Protein AF-A0A2S0KRM5-F1 (afdb_monomer_lite)

Secondary structure (DSSP, 8-state):
-EE--HHHHHHHHHHHHHH-HHHHHHHHT--HHHHHHHHTTS--EE-HHHHHHHHHHHGGGSTT------------S--GGG-GGGTTS-HHHHHHHHHHHHS-HHHHHHHHHHHHHT-S-------TTS-HHHHHHHHHHHHS-HHHHHHHHHHHHHHHHHHHHHHHHTT-

Foldseek 3Di:
DDFQDPLLLQLLVVLCVVQNLVSLCVQLVNDSVVSVCSNVVVDGDDDPSSCVSNCVSSLVSRPPPPPPPVPPPPPLDDQLVPDPLNVVDDPLLSLLRSLLSLDDPVVLVVVLVVLVVVDPDFDFADRPPDDRSSSRVSSSLVPDDPVRNVVSSVVSNVNSVVSVVVVVVVVD

Structure (mmCIF, N/CA/C/O backbone):
data_AF-A0A2S0KRM5-F1
#
_entry.id   AF-A0A2S0KRM5-F1
#
loop_
_atom_site.group_PDB
_atom_site.id
_atom_site.type_symbol
_atom_site.label_atom_id
_atom_site.label_alt_id
_atom_site.label_comp_id
_atom_site.label_asym_id
_atom_site.label_entity_id
_atom_site.label_seq_id
_atom_site.pdbx_PDB_ins_code
_atom_site.Cartn_x
_atom_site.Cartn_y
_atom_site.Cartn_z
_atom_site.occupancy
_atom_site.B_iso_or_equiv
_atom_site.auth_seq_id
_atom_site.auth_comp_id
_atom_site.auth_asym_id
_atom_site.auth_atom_id
_atom_site.pdbx_PDB_model_num
ATOM 1 N N . MET A 1 1 ? -22.015 7.127 41.554 1.00 60.16 1 MET A N 1
ATOM 2 C CA . MET A 1 1 ? -22.161 5.649 41.620 1.00 60.16 1 MET A CA 1
ATOM 3 C C . MET A 1 1 ? -23.002 5.212 40.435 1.00 60.16 1 MET A C 1
ATOM 5 O O . MET A 1 1 ? -23.946 5.923 40.116 1.00 60.16 1 MET A O 1
ATOM 9 N N . LYS A 1 2 ? -22.664 4.107 39.764 1.00 72.69 2 LYS A N 1
ATOM 10 C CA . LYS A 1 2 ? -23.366 3.653 38.552 1.00 72.69 2 LYS A CA 1
ATOM 11 C C . LYS A 1 2 ? -24.116 2.350 38.827 1.00 72.69 2 LYS A C 1
ATOM 13 O O . LYS A 1 2 ? -23.569 1.454 39.469 1.00 72.69 2 LYS A O 1
ATOM 18 N N . LYS A 1 3 ? -25.376 2.267 38.395 1.00 80.75 3 LYS A N 1
ATOM 19 C CA . LYS A 1 3 ? -26.198 1.055 38.518 1.00 80.75 3 LYS A CA 1
ATOM 20 C C . LYS A 1 3 ? -25.768 0.052 37.449 1.00 80.75 3 LYS A C 1
ATOM 22 O O . LYS A 1 3 ? -25.582 0.436 36.298 1.00 80.75 3 LYS A O 1
ATOM 27 N N . ILE A 1 4 ? -25.616 -1.209 37.834 1.00 79.12 4 ILE A N 1
ATOM 28 C CA . ILE A 1 4 ? -25.378 -2.301 36.887 1.00 79.12 4 ILE A CA 1
ATOM 29 C C . ILE A 1 4 ? -26.724 -2.647 36.257 1.00 79.12 4 ILE A C 1
ATOM 31 O O . ILE A 1 4 ? -27.604 -3.168 36.943 1.00 79.12 4 ILE A O 1
ATOM 35 N N . SER A 1 5 ? -26.903 -2.278 34.989 1.00 79.19 5 SER A N 1
ATOM 36 C CA . SER A 1 5 ? -28.016 -2.746 34.161 1.00 79.19 5 SER A CA 1
ATOM 37 C C . SER A 1 5 ? -27.735 -4.156 33.641 1.00 79.19 5 SER A C 1
ATOM 39 O O . SER A 1 5 ? -26.597 -4.631 33.692 1.00 79.19 5 SER A O 1
ATOM 41 N N . ASP A 1 6 ? -28.766 -4.819 33.122 1.00 78.38 6 ASP A N 1
ATOM 42 C CA . ASP A 1 6 ? -28.628 -6.160 32.550 1.00 78.38 6 ASP A CA 1
ATOM 43 C C . ASP A 1 6 ? -27.638 -6.181 31.374 1.00 78.38 6 ASP A C 1
ATOM 45 O O . ASP A 1 6 ? -26.834 -7.106 31.279 1.00 78.38 6 ASP A O 1
ATOM 49 N N . ASP A 1 7 ? -27.580 -5.107 30.580 1.00 78.94 7 ASP A N 1
ATOM 50 C CA . ASP A 1 7 ? -26.604 -4.950 29.491 1.00 78.94 7 ASP A CA 1
ATOM 51 C C . ASP A 1 7 ? -25.157 -4.912 29.994 1.00 78.94 7 ASP A C 1
ATOM 53 O O . ASP A 1 7 ? -24.260 -5.475 29.372 1.00 78.94 7 ASP A O 1
ATOM 57 N N . ILE A 1 8 ? -24.917 -4.265 31.139 1.00 83.56 8 ILE A N 1
ATOM 58 C CA . ILE A 1 8 ? -23.585 -4.168 31.751 1.00 83.56 8 ILE A CA 1
ATOM 59 C C . ILE A 1 8 ? -23.161 -5.528 32.308 1.00 83.56 8 ILE A C 1
ATOM 61 O O . ILE A 1 8 ? -22.007 -5.921 32.145 1.00 83.56 8 ILE A O 1
ATOM 65 N N . ALA A 1 9 ? -24.079 -6.244 32.963 1.00 84.62 9 ALA A N 1
ATOM 66 C CA . ALA A 1 9 ? -23.802 -7.582 33.479 1.00 84.62 9 ALA A CA 1
ATOM 67 C C . ALA A 1 9 ? -23.514 -8.568 32.336 1.00 84.62 9 ALA A C 1
ATOM 69 O O . ALA A 1 9 ? -22.554 -9.328 32.420 1.00 84.62 9 ALA A O 1
ATOM 70 N N . HIS A 1 10 ? -24.292 -8.500 31.254 1.00 85.75 10 HIS A N 1
ATOM 71 C CA . HIS A 1 10 ? -24.101 -9.319 30.056 1.00 85.75 10 HIS A CA 1
ATOM 72 C C . HIS A 1 10 ? -22.786 -9.011 29.336 1.00 85.75 10 HIS A C 1
ATOM 74 O O . HIS A 1 10 ? -22.051 -9.916 28.951 1.00 85.75 10 HIS A O 1
ATOM 80 N N . ALA A 1 11 ? -22.444 -7.729 29.198 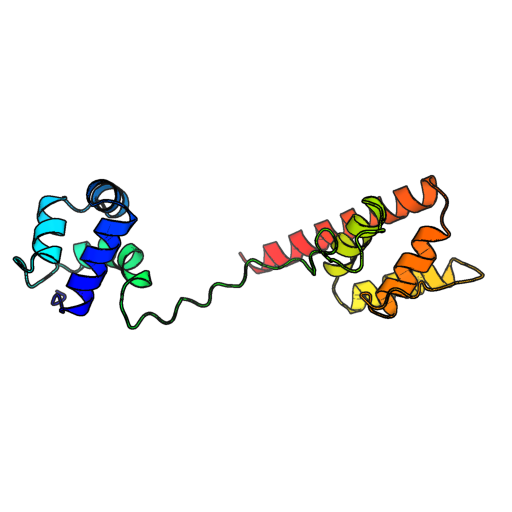1.00 86.75 11 ALA A N 1
ATOM 81 C CA . ALA A 1 11 ? -21.168 -7.314 28.627 1.00 86.75 11 ALA A CA 1
ATOM 82 C C . ALA A 1 11 ? -19.982 -7.814 29.471 1.00 86.75 11 ALA A C 1
ATOM 84 O O . ALA A 1 11 ? -18.973 -8.240 28.917 1.00 86.75 11 ALA A O 1
ATOM 85 N N . LEU A 1 12 ? -20.109 -7.802 30.804 1.00 87.19 12 LEU A N 1
ATOM 86 C CA . LEU A 1 12 ? -19.066 -8.281 31.716 1.00 87.19 12 LEU A CA 1
ATOM 87 C C . LEU A 1 12 ? -18.866 -9.791 31.608 1.00 87.19 12 LEU A C 1
ATOM 89 O O . LEU A 1 12 ? -17.731 -10.256 31.691 1.00 87.19 12 LEU A O 1
ATOM 93 N N . ASP A 1 13 ? -19.956 -10.531 31.420 1.00 87.50 13 ASP A N 1
ATOM 94 C CA . ASP A 1 13 ? -19.929 -11.975 31.207 1.00 87.50 13 ASP A CA 1
ATOM 95 C C . ASP A 1 13 ? -19.199 -12.310 29.899 1.00 87.50 13 ASP A C 1
ATOM 97 O O . ASP A 1 13 ? -18.199 -13.025 29.909 1.00 87.50 13 ASP A O 1
ATOM 101 N N . LYS A 1 14 ? -19.565 -11.640 28.799 1.00 86.69 14 LYS A N 1
ATOM 102 C CA . LYS A 1 14 ? -18.873 -11.765 27.504 1.00 86.69 14 LYS A CA 1
ATOM 103 C C . LYS A 1 14 ? -17.394 -11.375 27.562 1.00 86.69 14 LYS A C 1
ATOM 105 O O . LYS A 1 14 ? -16.559 -12.045 26.960 1.00 86.69 14 LYS A O 1
ATOM 110 N N . CYS A 1 15 ? -17.040 -10.313 28.293 1.00 85.62 15 CYS A N 1
ATOM 111 C CA . CYS A 1 15 ? -15.635 -9.963 28.526 1.00 85.62 15 CYS A CA 1
ATOM 112 C C . CYS A 1 15 ? -14.882 -11.094 29.234 1.00 85.62 15 CYS A C 1
ATOM 114 O O . CYS A 1 15 ? -13.730 -11.373 28.900 1.00 85.62 15 CYS A O 1
ATOM 116 N N . ALA A 1 16 ? -15.509 -11.715 30.236 1.00 85.12 16 ALA A N 1
ATOM 117 C CA . ALA A 1 16 ? -14.907 -12.797 30.999 1.00 85.12 16 ALA A CA 1
ATOM 118 C C . ALA A 1 16 ? -14.792 -14.092 30.183 1.00 85.12 16 ALA A C 1
ATOM 120 O O . ALA A 1 16 ? -13.831 -14.828 30.392 1.00 85.12 16 ALA A O 1
ATOM 121 N N . GLU A 1 17 ? -15.699 -14.352 29.241 1.00 84.88 17 GLU A N 1
ATOM 122 C CA . GLU A 1 17 ? -15.567 -15.444 28.269 1.00 84.88 17 GLU A CA 1
ATOM 123 C C . GLU A 1 17 ? -14.410 -15.198 27.290 1.00 84.88 17 GLU A C 1
ATOM 125 O O . GLU A 1 17 ? -13.602 -16.094 27.059 1.00 84.88 17 GLU A O 1
ATOM 130 N N . ALA A 1 18 ? -14.286 -13.978 26.755 1.00 83.56 18 ALA A N 1
ATOM 131 C CA . ALA A 1 18 ? -13.288 -13.650 25.736 1.00 83.56 18 ALA A CA 1
ATOM 132 C C . ALA A 1 18 ? -11.851 -13.575 26.277 1.00 83.56 18 ALA A C 1
ATOM 134 O O . ALA A 1 18 ? -10.915 -14.032 25.624 1.00 83.56 18 ALA A O 1
ATOM 135 N N . LEU A 1 19 ? -11.658 -12.975 27.455 1.00 79.50 19 LEU A N 1
ATOM 136 C CA . LEU A 1 19 ? -10.327 -12.742 28.026 1.00 79.50 19 LEU A CA 1
ATOM 137 C C . LEU A 1 19 ? -9.989 -13.715 29.162 1.00 79.50 19 LEU A C 1
ATOM 139 O O . LEU A 1 19 ? -8.834 -13.802 29.550 1.00 79.50 19 LEU A O 1
ATOM 143 N N . SER A 1 20 ? -10.941 -14.497 29.679 1.00 86.81 20 SER A N 1
ATOM 144 C CA . SER A 1 20 ? -10.898 -15.106 31.020 1.00 86.81 20 SER A CA 1
ATOM 145 C C . SER A 1 20 ? -11.006 -14.066 32.142 1.00 86.81 20 SER A C 1
ATOM 147 O O . SER A 1 20 ? -10.492 -12.946 32.070 1.00 86.81 20 SER A O 1
ATOM 149 N N . ILE A 1 21 ? -11.634 -14.448 33.255 1.00 87.44 21 ILE A N 1
ATOM 150 C CA . ILE A 1 21 ? -11.804 -13.546 34.404 1.00 87.44 21 ILE A CA 1
ATOM 151 C C . ILE A 1 21 ? -10.476 -13.141 35.072 1.00 87.44 21 ILE A C 1
ATOM 153 O O . ILE A 1 21 ? -10.391 -12.083 35.697 1.00 87.44 21 ILE A O 1
ATOM 157 N N . ASN A 1 22 ? -9.434 -13.966 34.925 1.00 87.94 22 ASN A N 1
ATOM 158 C CA . ASN A 1 22 ? -8.106 -13.702 35.476 1.00 87.94 22 ASN A CA 1
ATOM 159 C C . ASN A 1 22 ? -7.393 -12.590 34.698 1.00 87.94 22 ASN A C 1
ATOM 161 O O . ASN A 1 22 ? -6.821 -11.687 35.308 1.00 87.94 22 ASN A O 1
ATOM 165 N N . GLU A 1 23 ? -7.460 -12.615 33.365 1.00 85.31 23 GLU A N 1
ATOM 166 C CA . GLU A 1 23 ? -6.950 -11.515 32.535 1.00 85.31 23 GLU A CA 1
ATOM 167 C C . GLU A 1 23 ? -7.759 -10.241 32.755 1.00 85.31 23 GLU A C 1
ATOM 169 O O . GLU A 1 23 ? -7.183 -9.169 32.921 1.00 85.31 23 GLU A O 1
ATOM 174 N N . LEU A 1 24 ? -9.090 -10.348 32.846 1.00 87.31 24 LEU A N 1
ATOM 175 C CA . LEU A 1 24 ? -9.947 -9.192 33.103 1.00 87.31 24 LEU A CA 1
ATOM 176 C C . LEU A 1 24 ? -9.566 -8.495 34.418 1.00 87.31 24 LEU A C 1
ATOM 178 O O . LEU A 1 24 ? -9.499 -7.266 34.478 1.00 87.31 24 LEU A O 1
ATOM 182 N N . SER A 1 25 ? -9.254 -9.270 35.460 1.00 89.69 25 SER A N 1
ATOM 183 C CA . SER A 1 25 ? -8.739 -8.745 36.726 1.00 89.69 25 SER A CA 1
ATOM 184 C C . SER A 1 25 ? -7.378 -8.062 36.577 1.00 89.69 25 SER A C 1
ATOM 186 O O . SER A 1 25 ? -7.180 -6.981 37.133 1.00 89.69 25 SER A O 1
ATOM 188 N N . ARG A 1 26 ? -6.463 -8.640 35.790 1.00 89.62 26 ARG A N 1
ATOM 189 C CA . ARG A 1 26 ? -5.129 -8.078 35.533 1.00 89.62 26 ARG A CA 1
ATOM 190 C C . ARG A 1 26 ? -5.190 -6.749 34.783 1.00 89.62 26 ARG A C 1
ATOM 192 O O . ARG A 1 26 ? -4.525 -5.803 35.184 1.00 89.62 26 ARG A O 1
ATOM 199 N N . VAL A 1 27 ? -6.000 -6.673 33.727 1.00 87.50 27 VAL A N 1
ATOM 200 C CA . VAL A 1 27 ? -6.114 -5.486 32.864 1.00 87.50 27 VAL A CA 1
ATOM 201 C C . VAL A 1 27 ? -6.830 -4.343 33.583 1.00 87.50 27 VAL A C 1
ATOM 203 O O . VAL A 1 27 ? -6.418 -3.192 33.481 1.00 87.50 27 VAL A O 1
ATOM 206 N N . THR A 1 28 ? -7.892 -4.642 34.335 1.00 88.00 28 THR A N 1
ATOM 207 C CA . THR A 1 28 ? -8.687 -3.608 35.025 1.00 88.00 28 THR A CA 1
ATOM 208 C C . THR A 1 28 ? -8.162 -3.269 36.424 1.00 88.00 28 THR A C 1
ATOM 210 O O . THR A 1 28 ? -8.564 -2.266 37.015 1.00 88.00 28 THR A O 1
ATOM 213 N N . GLY A 1 29 ? -7.299 -4.110 37.003 1.00 87.88 29 GLY A N 1
ATOM 214 C CA . GLY A 1 29 ? -6.855 -3.991 38.394 1.00 87.88 29 GLY A CA 1
ATOM 215 C C . GLY A 1 29 ? -7.985 -4.180 39.416 1.00 87.88 29 GLY A C 1
ATOM 216 O O . GLY A 1 29 ? -7.883 -3.705 40.550 1.00 87.88 29 GLY A O 1
ATOM 217 N N . VAL A 1 30 ? -9.092 -4.818 39.020 1.00 89.75 30 VAL A N 1
ATOM 218 C CA . VAL A 1 30 ? -10.250 -5.094 39.881 1.00 89.75 30 VAL A CA 1
ATOM 219 C C . VAL A 1 30 ? -10.200 -6.539 40.354 1.00 89.75 30 VAL A C 1
ATOM 221 O O . VAL A 1 30 ? -9.942 -7.449 39.572 1.00 89.75 30 VAL A O 1
ATOM 224 N N . ARG A 1 31 ? -10.469 -6.766 41.644 1.00 90.81 31 ARG A N 1
ATOM 225 C CA . ARG A 1 31 ? -10.459 -8.108 42.246 1.00 90.81 31 ARG A CA 1
ATOM 226 C C . ARG A 1 31 ? -11.449 -9.046 41.554 1.00 90.81 31 ARG A C 1
ATOM 228 O O . ARG A 1 31 ? -12.597 -8.665 41.308 1.00 90.81 31 ARG A O 1
ATOM 235 N N . ILE A 1 32 ? -11.024 -10.287 41.324 1.00 90.44 32 ILE A N 1
ATOM 236 C CA . ILE A 1 32 ? -11.824 -11.334 40.671 1.00 90.44 32 ILE A CA 1
ATOM 237 C C . ILE A 1 32 ? -13.164 -11.525 41.386 1.00 90.44 32 ILE A C 1
ATOM 239 O O . ILE A 1 32 ? -14.198 -11.620 40.730 1.00 90.44 32 ILE A O 1
ATOM 243 N N . GLU A 1 33 ? -13.188 -11.528 42.722 1.00 90.62 33 GLU A N 1
ATOM 244 C CA . GLU A 1 33 ? -14.426 -11.704 43.486 1.00 90.62 33 GLU A CA 1
ATOM 245 C C . GLU A 1 33 ? -15.434 -10.592 43.197 1.00 90.62 33 GLU A C 1
ATOM 247 O O . GLU A 1 33 ? -16.639 -10.841 43.143 1.00 90.62 33 GLU A O 1
ATOM 252 N N . LEU A 1 34 ? -14.949 -9.364 43.006 1.00 89.44 34 LEU A N 1
ATOM 253 C CA . LEU A 1 34 ? -15.795 -8.214 42.723 1.00 89.44 34 LEU A CA 1
ATOM 254 C C . LEU A 1 34 ? -16.343 -8.279 41.291 1.00 89.44 34 LEU A C 1
ATOM 256 O O . LEU A 1 34 ? -17.543 -8.095 41.099 1.00 89.44 34 LEU A O 1
ATOM 260 N N . LEU A 1 35 ? -15.505 -8.649 40.317 1.00 88.88 35 LEU A N 1
ATOM 261 C CA . LEU A 1 35 ? -15.934 -8.908 38.937 1.00 88.88 35 LEU A CA 1
ATOM 262 C C . LEU A 1 35 ? -16.993 -10.022 38.877 1.00 88.88 35 LEU A C 1
ATOM 264 O O . LEU A 1 35 ? -18.052 -9.830 38.282 1.00 88.88 35 LEU A O 1
ATOM 268 N N . ARG A 1 36 ? -16.783 -11.141 39.589 1.00 89.88 36 ARG A N 1
ATOM 269 C CA . ARG A 1 36 ? -17.775 -12.228 39.703 1.00 89.88 36 ARG A CA 1
ATOM 270 C C . ARG A 1 36 ? -19.092 -11.741 40.291 1.00 89.88 36 ARG A C 1
ATOM 272 O O . ARG A 1 36 ? -20.150 -12.162 39.834 1.00 89.88 36 ARG A O 1
ATOM 279 N N . ARG A 1 37 ? -19.063 -10.869 41.304 1.00 89.44 37 ARG A N 1
ATOM 280 C CA . ARG A 1 37 ? -20.286 -10.303 41.903 1.00 89.44 37 ARG A CA 1
ATOM 281 C C . ARG A 1 37 ? -21.048 -9.398 40.940 1.00 89.44 37 ARG A C 1
ATOM 283 O O . ARG A 1 37 ? -22.273 -9.355 41.030 1.00 89.44 37 ARG A O 1
ATOM 290 N N . PHE A 1 38 ? -20.355 -8.699 40.046 1.00 88.06 38 PHE A N 1
ATOM 291 C CA . PHE A 1 38 ? -20.994 -7.897 39.005 1.00 88.06 38 PHE A CA 1
ATOM 292 C C . PHE A 1 38 ? -21.638 -8.780 37.929 1.00 88.06 38 PHE A C 1
ATOM 294 O O . PHE A 1 38 ? -22.814 -8.583 37.636 1.00 88.06 38 PHE A O 1
ATOM 301 N N . ILE A 1 39 ? -20.929 -9.806 37.444 1.00 86.50 39 ILE A N 1
ATOM 302 C CA . ILE A 1 39 ? -21.447 -10.789 36.470 1.00 86.50 39 ILE A CA 1
ATOM 303 C C . ILE A 1 39 ? -22.673 -11.522 37.036 1.00 86.50 39 ILE A C 1
ATOM 305 O O . ILE A 1 39 ? -23.747 -11.534 36.444 1.00 86.50 39 ILE A O 1
ATOM 309 N N . THR A 1 40 ? -22.554 -12.055 38.256 1.00 87.00 40 THR A N 1
ATOM 310 C CA . THR A 1 40 ? -23.633 -12.797 38.940 1.00 87.00 40 THR A CA 1
ATOM 311 C C . THR A 1 40 ? -24.719 -11.902 39.543 1.00 87.00 40 THR A C 1
ATOM 313 O O . TH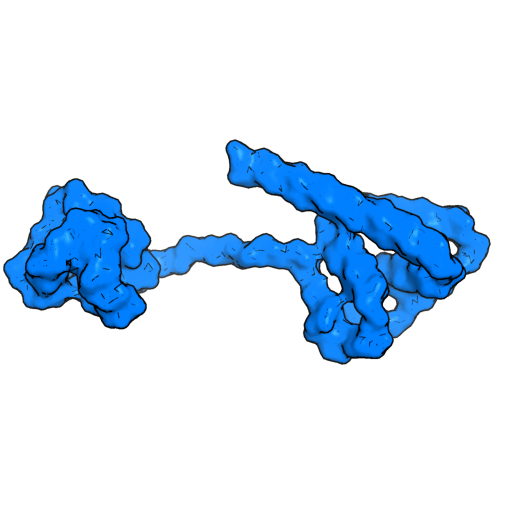R A 1 40 ? -25.586 -12.392 40.265 1.00 87.00 40 THR A O 1
ATOM 316 N N . ARG A 1 41 ? -24.674 -10.584 39.299 1.00 83.62 41 ARG A N 1
ATOM 317 C CA . ARG A 1 41 ? -25.660 -9.596 39.780 1.00 83.62 41 ARG A CA 1
ATOM 318 C C . ARG A 1 41 ? -25.810 -9.523 41.308 1.00 83.62 41 ARG A C 1
ATOM 320 O O . ARG A 1 41 ? -26.755 -8.920 41.817 1.00 83.62 41 ARG A O 1
ATOM 327 N N . LYS A 1 42 ? -24.854 -10.071 42.066 1.00 84.94 42 LYS A N 1
ATOM 328 C CA . LYS A 1 42 ? -24.802 -9.978 43.537 1.00 84.94 42 LYS A CA 1
ATOM 329 C C . LYS A 1 42 ? -24.554 -8.553 44.024 1.00 84.94 42 LYS A C 1
ATOM 331 O O . LYS A 1 42 ? -24.816 -8.239 45.181 1.00 84.94 42 LYS A O 1
ATOM 336 N N . THR A 1 43 ? -24.028 -7.675 43.175 1.00 82.56 43 THR A N 1
ATOM 337 C CA . THR A 1 43 ? -23.826 -6.261 43.496 1.00 82.56 43 THR A CA 1
ATOM 338 C C . THR A 1 43 ? -24.465 -5.399 42.419 1.00 82.56 43 THR A C 1
ATOM 340 O O . THR A 1 43 ? -24.099 -5.494 41.258 1.00 82.56 43 THR A O 1
ATOM 343 N N . ARG A 1 44 ? -25.426 -4.552 42.807 1.00 79.69 44 ARG A N 1
ATOM 344 C CA . ARG A 1 44 ? -26.213 -3.724 41.871 1.00 79.69 44 ARG A CA 1
ATOM 345 C C . ARG A 1 44 ? -25.590 -2.359 41.563 1.00 79.69 44 ARG A C 1
ATOM 347 O O . ARG A 1 44 ? -26.058 -1.668 40.663 1.00 79.69 44 ARG A O 1
ATOM 354 N N . HIS A 1 45 ? -24.559 -1.960 42.308 1.00 84.00 45 HIS A N 1
ATOM 355 C CA . HIS A 1 45 ? -23.940 -0.639 42.207 1.00 84.00 45 HIS A CA 1
ATOM 356 C C . HIS A 1 45 ? -22.418 -0.746 42.125 1.00 84.00 45 HIS A C 1
ATOM 358 O O . HIS A 1 45 ? -21.794 -1.415 42.947 1.00 84.00 45 HIS A O 1
ATOM 364 N N . VAL A 1 46 ? -21.825 -0.027 41.174 1.00 84.62 46 VAL A N 1
ATOM 365 C CA . VAL A 1 46 ? -20.373 0.115 41.015 1.00 84.62 46 VAL A CA 1
ATOM 366 C C . VAL A 1 46 ? -19.965 1.523 41.446 1.00 84.62 46 VAL A C 1
ATOM 368 O O . VAL A 1 46 ? -20.632 2.519 41.130 1.00 84.62 46 VAL A O 1
ATOM 371 N N . ARG A 1 47 ? -18.869 1.620 42.204 1.00 86.56 47 ARG A N 1
ATOM 372 C CA . ARG A 1 47 ? -18.245 2.909 42.541 1.00 86.56 47 ARG A CA 1
ATOM 373 C C . ARG A 1 47 ? -17.663 3.544 41.275 1.00 86.56 47 ARG A C 1
ATOM 375 O O . ARG A 1 47 ? -17.237 2.815 40.390 1.00 86.56 47 ARG A O 1
ATOM 382 N N . GLY A 1 48 ? -17.636 4.878 41.199 1.00 84.44 48 GLY A N 1
ATOM 383 C CA . GLY A 1 48 ? -17.144 5.602 40.012 1.00 84.44 48 GLY A CA 1
ATOM 384 C C . GLY A 1 48 ? -15.742 5.151 39.599 1.00 84.44 48 GLY A C 1
ATOM 385 O O . GLY A 1 48 ? -15.574 4.627 38.511 1.00 84.44 48 GLY A O 1
ATOM 386 N N . GLU A 1 49 ? -14.800 5.156 40.541 1.00 84.50 49 GLU A N 1
ATOM 387 C CA . GLU A 1 49 ? -13.417 4.711 40.310 1.00 84.50 49 GLU A CA 1
ATOM 388 C C . GLU A 1 49 ? -13.305 3.283 39.752 1.00 84.50 49 GLU A C 1
ATOM 390 O O . GLU A 1 49 ? -12.466 2.990 38.905 1.00 84.50 49 GLU A O 1
ATOM 395 N N . THR A 1 50 ? -14.144 2.360 40.233 1.00 86.50 50 THR A N 1
ATOM 396 C CA . THR A 1 50 ? -14.162 0.976 39.737 1.00 86.50 50 THR A CA 1
ATOM 397 C C . THR A 1 50 ? -14.797 0.902 38.351 1.00 86.50 50 THR A C 1
ATOM 399 O O . THR A 1 50 ? -14.350 0.126 37.511 1.00 86.50 50 THR A O 1
ATOM 402 N N . TRP A 1 51 ? -15.822 1.717 38.099 1.00 88.62 51 TRP A N 1
ATOM 403 C CA . TRP A 1 51 ? -16.452 1.829 36.791 1.00 88.62 51 TRP A CA 1
ATOM 404 C C . TRP A 1 51 ? -15.476 2.374 35.747 1.00 88.62 51 TRP A C 1
ATOM 406 O O . TRP A 1 51 ? -15.379 1.795 34.673 1.00 88.62 51 TRP A O 1
ATOM 416 N N . ASP A 1 52 ? -14.699 3.402 36.081 1.00 87.19 52 ASP A N 1
ATOM 417 C CA . ASP A 1 52 ? -13.743 4.032 35.162 1.00 87.19 52 ASP A CA 1
ATOM 418 C C . ASP A 1 52 ? -12.619 3.075 34.736 1.00 87.19 52 ASP A C 1
ATOM 420 O O . ASP A 1 52 ? -12.111 3.167 33.621 1.00 87.19 52 ASP A O 1
ATOM 424 N N . ARG A 1 53 ? -12.277 2.096 35.585 1.00 87.19 53 ARG A N 1
ATOM 425 C CA . ARG A 1 53 ? -11.317 1.026 35.258 1.00 87.19 53 ARG A CA 1
ATOM 426 C C . ARG A 1 53 ? -11.903 -0.072 34.374 1.00 87.19 53 ARG A C 1
ATOM 428 O O . ARG A 1 53 ? -11.209 -0.614 33.522 1.00 87.19 53 ARG A O 1
ATOM 435 N N . ILE A 1 54 ? -13.166 -0.433 34.597 1.00 88.31 54 ILE A N 1
ATOM 436 C CA . ILE A 1 54 ? -13.832 -1.537 33.888 1.00 88.31 54 ILE A CA 1
ATOM 437 C C . ILE A 1 54 ? -14.370 -1.075 32.530 1.00 88.31 54 ILE A C 1
ATOM 439 O O . ILE A 1 54 ? -14.300 -1.815 31.550 1.00 88.31 54 ILE A O 1
ATOM 443 N N . TYR A 1 55 ? -14.904 0.145 32.458 1.00 87.00 55 TYR A N 1
ATOM 444 C CA . TYR A 1 55 ? -15.617 0.660 31.294 1.00 87.00 55 TYR A CA 1
ATOM 445 C C . TYR A 1 55 ? -14.814 0.618 29.983 1.00 87.00 55 TYR A C 1
ATOM 447 O O . TYR A 1 55 ? -15.397 0.195 28.988 1.00 87.00 55 TYR A O 1
ATOM 455 N N . PRO A 1 56 ? -13.510 0.965 29.928 1.00 86.81 56 PRO A N 1
ATOM 456 C CA . PRO A 1 56 ? -12.736 0.894 28.687 1.00 86.81 56 PRO A CA 1
ATOM 457 C C . PRO A 1 56 ? -12.677 -0.516 28.087 1.00 86.81 56 PRO A C 1
ATOM 459 O O . PRO A 1 56 ? -12.775 -0.667 26.873 1.00 86.81 56 PRO A O 1
ATOM 462 N N . VAL A 1 57 ? -12.571 -1.540 28.940 1.00 86.31 57 VAL A N 1
ATOM 463 C CA . VAL A 1 57 ? -12.530 -2.955 28.531 1.00 86.31 57 VAL A CA 1
ATOM 464 C C . VAL A 1 57 ? -13.927 -3.473 28.194 1.00 86.31 57 VAL A C 1
ATOM 466 O O . VAL A 1 57 ? -14.089 -4.298 27.302 1.00 86.31 57 VAL A O 1
ATOM 469 N N . LEU A 1 58 ? -14.942 -2.958 28.889 1.00 85.88 58 LEU A N 1
ATOM 470 C CA . LEU A 1 58 ? -16.340 -3.337 28.715 1.00 85.88 58 LEU A CA 1
ATOM 471 C C . LEU A 1 58 ? -16.991 -2.698 27.482 1.00 85.88 58 LEU A C 1
ATOM 473 O O . LEU A 1 58 ? -17.920 -3.264 26.912 1.00 85.88 58 LEU A O 1
ATOM 477 N N . ARG A 1 59 ? -16.513 -1.517 27.068 1.00 83.62 59 ARG A N 1
ATOM 478 C CA . ARG A 1 59 ? -17.086 -0.695 25.994 1.00 83.62 59 ARG A CA 1
ATOM 479 C C . ARG A 1 59 ? -17.368 -1.473 24.700 1.00 83.62 59 ARG A C 1
ATOM 481 O O . ARG A 1 59 ? -18.474 -1.301 24.200 1.00 83.62 59 ARG A O 1
ATOM 488 N N . PRO A 1 60 ? -16.472 -2.337 24.179 1.00 80.94 60 PRO A N 1
ATOM 489 C CA . PRO A 1 60 ? -16.737 -3.112 22.961 1.00 80.94 60 PRO A CA 1
ATOM 490 C C . PRO A 1 60 ? -17.895 -4.114 23.089 1.00 80.94 60 PRO A C 1
ATOM 492 O O . PRO A 1 60 ? -18.435 -4.559 22.084 1.00 80.94 60 PRO A O 1
ATOM 495 N N . TYR A 1 61 ? -18.266 -4.484 24.315 1.00 82.00 61 TYR A N 1
ATOM 496 C CA . TYR A 1 61 ? -19.254 -5.524 24.603 1.00 82.00 61 TYR A CA 1
ATOM 497 C C . TYR A 1 61 ? -20.615 -4.960 25.033 1.00 82.00 61 TYR A C 1
ATOM 499 O O . TYR A 1 61 ? -21.573 -5.718 25.186 1.00 82.00 61 TYR A O 1
ATOM 507 N N . LEU A 1 62 ? -20.725 -3.640 25.225 1.00 83.06 62 LEU A N 1
ATOM 508 C CA . LEU A 1 62 ? -21.996 -2.974 25.499 1.00 83.06 62 LEU A CA 1
ATOM 509 C C . LEU A 1 62 ? -22.790 -2.848 24.196 1.00 83.06 62 LEU A C 1
ATOM 511 O O . LEU A 1 62 ? -22.307 -2.257 23.235 1.00 83.06 62 LEU A O 1
ATOM 515 N N . ALA A 1 63 ? -24.033 -3.340 24.193 1.00 62.94 63 ALA A N 1
ATOM 516 C CA . ALA A 1 63 ? -24.933 -3.434 23.032 1.00 62.94 63 ALA A CA 1
ATOM 517 C C . ALA A 1 63 ? -25.302 -2.094 22.348 1.00 62.94 63 ALA A C 1
ATOM 519 O O . ALA A 1 63 ? -26.106 -2.077 21.424 1.00 62.94 63 ALA A O 1
ATOM 520 N N . SER A 1 64 ? -24.719 -0.976 22.787 1.00 53.84 64 SER A N 1
ATOM 521 C CA . SER A 1 64 ? -24.948 0.371 22.257 1.00 53.84 64 SER A CA 1
ATOM 522 C C . SER A 1 64 ? -23.656 1.166 22.039 1.00 53.84 64 SER A C 1
ATOM 524 O O . SER A 1 64 ? -23.718 2.368 21.776 1.00 53.84 64 SER A O 1
ATOM 526 N N . ALA A 1 65 ? -22.478 0.547 22.150 1.00 47.94 65 ALA A N 1
ATOM 527 C CA . ALA A 1 65 ? -21.306 1.152 21.547 1.00 47.94 65 ALA A CA 1
ATOM 528 C C . ALA A 1 65 ? -21.434 0.901 20.045 1.00 47.94 65 ALA A C 1
ATOM 530 O O . ALA A 1 65 ? -21.138 -0.199 19.580 1.00 47.94 65 ALA A O 1
ATOM 531 N N . GLU A 1 66 ? -21.870 1.917 19.289 1.00 45.12 66 GLU A N 1
ATOM 532 C CA . GLU A 1 66 ? -21.389 2.039 17.913 1.00 45.12 66 GLU A CA 1
ATOM 533 C C . GLU A 1 66 ? -19.909 1.664 17.964 1.00 45.12 66 GLU A C 1
ATOM 535 O O . GLU A 1 66 ? -19.196 2.218 18.824 1.00 45.12 66 GLU A O 1
ATOM 540 N N . PRO A 1 67 ? -19.460 0.670 17.172 1.00 51.22 67 PRO A N 1
ATOM 541 C CA . PRO A 1 67 ? -18.049 0.349 17.139 1.00 51.22 67 PRO A CA 1
ATOM 542 C C . PRO A 1 67 ? -17.352 1.697 16.965 1.00 51.22 67 PRO A C 1
ATOM 544 O O . PRO A 1 67 ? -17.743 2.431 16.049 1.00 51.22 67 PRO A O 1
ATOM 547 N N . PRO A 1 68 ? -16.435 2.110 17.876 1.00 51.66 68 PRO A N 1
ATOM 548 C CA . PRO A 1 68 ? -15.640 3.300 17.605 1.00 51.66 68 PRO A CA 1
ATOM 549 C C . PRO A 1 68 ? -15.144 3.059 16.194 1.00 51.66 68 PRO A C 1
ATOM 551 O O . PRO A 1 68 ? -14.620 1.955 16.014 1.00 51.66 68 PRO A O 1
ATOM 554 N N . PRO A 1 69 ? -15.446 3.942 15.215 1.00 45.91 69 PRO A N 1
ATOM 555 C CA . PRO A 1 69 ? -15.239 3.625 13.814 1.00 45.91 69 PRO A CA 1
ATOM 556 C C . PRO A 1 69 ? -13.845 3.054 13.777 1.00 45.91 69 PRO A C 1
ATOM 558 O O . PRO A 1 69 ? -12.915 3.757 14.193 1.00 45.91 69 PRO A O 1
ATOM 561 N N . GLU A 1 70 ? -13.728 1.746 13.497 1.00 47.62 70 GLU A N 1
ATOM 562 C CA . GLU A 1 70 ? -12.422 1.137 13.350 1.00 47.62 70 GLU A CA 1
ATOM 563 C C . GLU A 1 70 ? -11.845 2.037 12.290 1.00 47.62 70 GLU A C 1
ATOM 565 O O . GLU A 1 70 ? -12.369 2.039 11.176 1.00 47.62 70 GLU A O 1
ATOM 570 N N . LYS A 1 71 ? -10.913 2.931 12.659 1.00 47.03 71 LYS A N 1
ATOM 571 C CA . LYS A 1 71 ? -10.206 3.713 11.662 1.00 47.03 71 LYS A CA 1
ATOM 572 C C . LYS A 1 71 ? -9.655 2.591 10.813 1.00 47.03 71 LYS A C 1
ATOM 574 O O . LYS A 1 71 ? -8.841 1.835 11.363 1.00 47.03 71 LYS A O 1
ATOM 579 N N . PRO A 1 72 ? -10.195 2.378 9.593 1.00 43.06 72 PRO A N 1
ATOM 580 C CA . PRO A 1 72 ? -9.831 1.209 8.826 1.00 43.06 72 PRO A CA 1
ATOM 581 C C . PRO A 1 72 ? -8.312 1.249 8.825 1.00 43.06 72 PRO A C 1
ATOM 583 O O . PRO A 1 72 ? -7.779 2.358 8.654 1.00 43.06 72 PRO A O 1
ATOM 586 N N . PRO A 1 73 ? -7.625 0.139 9.171 1.00 44.69 73 PRO A N 1
ATOM 587 C CA . PRO A 1 73 ? -6.171 0.147 9.281 1.00 44.69 73 PRO A CA 1
ATOM 588 C C . PRO A 1 73 ? -5.683 0.904 8.069 1.00 44.69 73 PRO A C 1
ATOM 590 O O . PRO A 1 73 ? -6.145 0.537 6.988 1.00 44.69 73 PRO A O 1
ATOM 593 N N . ILE A 1 74 ? -4.942 2.011 8.264 1.00 49.94 74 ILE A N 1
ATOM 594 C CA . ILE A 1 74 ? -4.636 2.965 7.189 1.00 49.94 74 ILE A CA 1
ATOM 595 C C . ILE A 1 74 ? -4.165 2.111 6.024 1.00 49.94 74 ILE A C 1
ATOM 597 O O . ILE A 1 74 ? -3.066 1.555 6.066 1.00 49.94 74 ILE A O 1
ATOM 601 N N . ARG A 1 75 ? -5.053 1.895 5.047 1.00 48.31 75 ARG A N 1
ATOM 602 C CA . ARG A 1 75 ? -4.740 1.061 3.903 1.00 48.31 75 ARG A CA 1
ATOM 603 C C . ARG A 1 75 ? -3.882 1.987 3.088 1.00 48.31 75 ARG A C 1
ATOM 605 O O . ARG A 1 75 ? -4.390 2.878 2.414 1.00 48.31 75 ARG A O 1
ATOM 612 N N . ILE A 1 76 ? -2.576 1.855 3.275 1.00 48.03 76 ILE A N 1
ATOM 613 C CA . ILE A 1 76 ? -1.595 2.475 2.408 1.00 48.03 76 ILE A CA 1
ATOM 614 C C . ILE A 1 76 ? -1.721 1.714 1.083 1.00 48.03 76 ILE A C 1
ATOM 616 O O . ILE A 1 76 ? -1.034 0.728 0.847 1.00 48.03 76 ILE A O 1
ATOM 620 N N . GLY A 1 77 ? -2.728 2.110 0.311 1.00 53.47 77 GLY A N 1
ATOM 621 C CA . GLY A 1 77 ? -3.038 1.627 -1.020 1.00 53.47 77 GLY A CA 1
ATOM 622 C C . GLY A 1 77 ? -3.788 0.298 -1.166 1.00 53.47 77 GLY A C 1
ATOM 623 O O . GLY A 1 77 ? -4.166 -0.376 -0.198 1.00 53.47 77 GLY A O 1
ATOM 624 N N . ARG A 1 78 ? -4.044 -0.065 -2.429 1.00 62.81 78 ARG A N 1
ATOM 625 C CA . ARG A 1 78 ? -4.500 -1.399 -2.850 1.00 62.81 78 ARG A CA 1
ATOM 626 C C . ARG A 1 78 ? -3.362 -2.405 -2.654 1.00 62.81 78 ARG A C 1
ATOM 628 O O . ARG A 1 78 ? -2.209 -2.118 -2.938 1.00 62.81 78 ARG A O 1
ATOM 635 N N . ALA A 1 79 ? -3.673 -3.619 -2.200 1.00 65.69 79 ALA A N 1
ATOM 636 C CA . ALA A 1 79 ? -2.666 -4.670 -2.055 1.00 65.69 79 ALA A CA 1
ATOM 637 C C . ALA A 1 79 ? -2.392 -5.345 -3.412 1.00 65.69 79 ALA A C 1
ATOM 639 O O . ALA A 1 79 ? -2.877 -6.453 -3.655 1.00 65.69 79 ALA A O 1
ATOM 640 N N . TYR A 1 80 ? -1.614 -4.700 -4.289 1.00 74.62 80 TYR A N 1
ATOM 641 C CA . TYR A 1 80 ? -1.297 -5.214 -5.634 1.00 74.62 80 TYR A CA 1
ATOM 642 C C . TYR A 1 80 ? -0.644 -6.604 -5.587 1.00 74.62 80 TYR A C 1
ATOM 644 O O . TYR A 1 80 ? -0.879 -7.441 -6.457 1.00 74.62 80 TYR A O 1
ATOM 652 N N . ARG A 1 81 ? 0.084 -6.921 -4.506 1.00 69.00 81 ARG A N 1
ATOM 653 C CA . ARG A 1 81 ? 0.649 -8.263 -4.256 1.00 69.00 81 ARG A CA 1
ATOM 654 C C . ARG A 1 81 ? -0.382 -9.386 -4.144 1.00 69.00 81 ARG A C 1
ATOM 656 O O . ARG A 1 81 ? -0.020 -10.540 -4.343 1.00 69.00 81 ARG A O 1
ATOM 663 N N . ARG A 1 82 ? -1.628 -9.073 -3.781 1.00 70.62 82 ARG A N 1
ATOM 664 C CA . ARG A 1 82 ? -2.716 -10.048 -3.589 1.00 70.62 82 ARG A CA 1
ATOM 665 C C . ARG A 1 82 ? -3.804 -9.933 -4.660 1.00 70.62 82 ARG A C 1
ATOM 667 O O . ARG A 1 82 ? -4.854 -10.548 -4.507 1.00 70.62 82 ARG A O 1
ATOM 674 N N . HIS A 1 83 ? -3.587 -9.134 -5.706 1.00 76.62 83 HIS A N 1
ATOM 675 C CA . HIS A 1 83 ? -4.596 -8.916 -6.736 1.00 76.62 83 HIS A CA 1
ATOM 676 C C . HIS A 1 83 ? -4.627 -10.100 -7.723 1.00 76.62 83 HIS A C 1
ATOM 678 O O . HIS A 1 83 ? -3.596 -10.382 -8.339 1.00 76.62 83 HIS A O 1
ATOM 684 N N . PRO A 1 84 ? -5.775 -10.784 -7.903 1.00 77.44 84 PRO A N 1
ATOM 685 C CA . PRO A 1 84 ? -5.872 -11.976 -8.752 1.00 77.44 84 PRO A CA 1
ATOM 686 C C . PRO A 1 84 ? -5.539 -11.682 -10.222 1.00 77.44 84 PRO A C 1
ATOM 688 O O . PRO A 1 84 ? -4.864 -12.475 -10.866 1.00 77.44 84 PRO A O 1
ATOM 691 N N . ASP A 1 85 ? -5.902 -10.501 -10.724 1.00 80.88 85 ASP A N 1
ATOM 692 C CA . ASP A 1 85 ? -5.624 -10.119 -12.120 1.00 80.88 85 ASP A CA 1
ATOM 693 C C . ASP A 1 85 ? -4.170 -9.674 -12.375 1.00 80.88 85 ASP A C 1
ATOM 695 O O . ASP A 1 85 ? -3.807 -9.363 -13.505 1.00 80.88 85 ASP A O 1
ATOM 699 N N . LEU A 1 86 ? -3.329 -9.613 -11.335 1.00 84.06 86 LEU A N 1
ATOM 700 C CA . LEU A 1 86 ? -1.923 -9.191 -11.428 1.00 84.06 86 LEU A CA 1
ATOM 701 C C . LEU A 1 86 ? -0.962 -10.302 -10.982 1.00 84.06 86 LEU A C 1
ATOM 703 O O . LEU A 1 86 ? 0.173 -10.032 -10.583 1.00 84.06 86 LEU A O 1
ATOM 707 N N . VAL A 1 87 ? -1.402 -11.563 -11.006 1.00 83.06 87 VAL A N 1
ATOM 708 C CA . VAL A 1 87 ? -0.578 -12.714 -10.596 1.00 83.06 87 VAL A CA 1
ATOM 709 C C . VAL A 1 87 ? 0.721 -12.780 -11.401 1.00 83.06 87 VAL A C 1
ATOM 711 O O . VAL A 1 87 ? 1.780 -12.907 -10.791 1.00 83.06 87 VAL A O 1
ATOM 714 N N . GLU A 1 88 ? 0.644 -12.545 -12.712 1.00 84.94 88 GLU A N 1
ATOM 715 C CA . GLU A 1 88 ? 1.771 -12.542 -13.661 1.00 84.94 88 GLU A CA 1
ATOM 716 C C . GLU A 1 88 ? 2.804 -11.425 -13.415 1.00 84.94 88 GLU A C 1
ATOM 718 O O . GLU A 1 88 ? 3.904 -11.463 -13.962 1.00 84.94 88 GLU A O 1
ATOM 723 N N . MET A 1 89 ? 2.485 -10.417 -12.593 1.00 89.62 89 MET A N 1
ATOM 724 C CA . MET A 1 89 ? 3.434 -9.344 -12.300 1.00 89.62 89 MET A CA 1
ATOM 725 C C . MET A 1 89 ? 4.554 -9.796 -11.365 1.00 89.62 89 MET A C 1
ATOM 727 O O . MET A 1 89 ? 4.312 -10.420 -10.322 1.00 89.62 89 MET A O 1
ATOM 731 N N . PHE A 1 90 ? 5.771 -9.365 -11.684 1.00 90.69 90 PHE A N 1
ATOM 732 C CA . PHE A 1 90 ? 6.944 -9.557 -10.842 1.00 90.69 90 PHE A CA 1
ATOM 733 C C . PHE A 1 90 ? 6.881 -8.708 -9.563 1.00 90.69 90 PHE A C 1
ATOM 735 O O . PHE A 1 90 ? 6.107 -7.755 -9.428 1.00 90.69 90 PHE A O 1
ATOM 742 N N . SER A 1 91 ? 7.702 -9.084 -8.581 1.00 88.44 91 SER A N 1
ATOM 743 C CA . SER A 1 91 ? 7.724 -8.436 -7.267 1.00 88.44 91 SER A CA 1
ATOM 744 C C . SER A 1 91 ? 8.086 -6.956 -7.344 1.00 88.44 91 SER A C 1
ATOM 746 O O . SER A 1 91 ? 7.487 -6.151 -6.643 1.00 88.44 91 SER A O 1
ATOM 748 N N . ASP A 1 92 ? 9.035 -6.589 -8.200 1.00 90.69 92 ASP A N 1
ATOM 749 C CA . ASP A 1 92 ? 9.471 -5.210 -8.419 1.00 90.69 92 ASP A CA 1
ATOM 750 C C . ASP A 1 92 ? 8.340 -4.331 -8.981 1.00 90.69 92 ASP A C 1
ATOM 752 O O . ASP A 1 92 ? 8.085 -3.247 -8.463 1.00 90.69 92 ASP A O 1
ATOM 756 N N . GLN A 1 93 ? 7.582 -4.844 -9.949 1.00 92.94 93 GLN A N 1
ATOM 757 C CA . GLN A 1 93 ? 6.393 -4.193 -10.506 1.00 92.94 93 GLN A CA 1
ATOM 758 C C . GLN A 1 93 ? 5.323 -3.958 -9.431 1.00 92.94 93 GLN A C 1
ATOM 760 O O . GLN A 1 93 ? 4.758 -2.870 -9.327 1.00 92.94 93 GLN A O 1
ATOM 765 N N . LYS A 1 94 ? 5.065 -4.963 -8.587 1.00 90.88 94 LYS A N 1
ATOM 766 C CA . LYS A 1 94 ? 4.104 -4.856 -7.477 1.00 90.88 94 LYS A CA 1
ATOM 767 C C . LYS A 1 94 ? 4.571 -3.869 -6.405 1.00 90.88 94 LYS A C 1
ATOM 769 O O . LYS A 1 94 ? 3.759 -3.106 -5.896 1.00 90.88 94 LYS A O 1
ATOM 774 N N . ILE A 1 95 ? 5.867 -3.851 -6.088 1.00 90.62 95 ILE A N 1
ATOM 775 C CA . ILE A 1 95 ? 6.461 -2.895 -5.140 1.00 90.62 95 ILE A CA 1
ATOM 776 C C . ILE A 1 95 ? 6.351 -1.464 -5.673 1.00 90.62 95 ILE A C 1
ATOM 778 O O . ILE A 1 95 ? 6.023 -0.563 -4.904 1.00 90.62 95 ILE A O 1
ATOM 782 N N . LEU A 1 96 ? 6.583 -1.254 -6.972 1.00 93.75 96 LEU A N 1
ATOM 783 C CA . LEU A 1 96 ? 6.408 0.050 -7.607 1.00 93.75 96 LEU A CA 1
ATOM 784 C C . LEU A 1 96 ? 4.976 0.560 -7.436 1.00 93.75 96 LEU A C 1
ATOM 786 O O . LEU A 1 96 ? 4.787 1.702 -7.032 1.00 93.75 96 LEU A O 1
ATOM 790 N N . LEU A 1 97 ? 3.981 -0.287 -7.717 1.00 92.81 97 LEU A N 1
ATOM 791 C CA . LEU A 1 97 ? 2.566 0.068 -7.581 1.00 92.81 97 LEU A CA 1
ATOM 792 C C . LEU A 1 97 ? 2.188 0.360 -6.126 1.00 92.81 97 LEU A C 1
ATOM 794 O O . LEU A 1 97 ? 1.549 1.376 -5.863 1.00 92.81 97 LEU A O 1
ATOM 798 N N . ASP A 1 98 ? 2.645 -0.470 -5.182 1.00 89.00 98 ASP A N 1
ATOM 799 C CA . ASP A 1 98 ? 2.437 -0.239 -3.748 1.00 89.00 98 ASP A CA 1
ATOM 800 C C . ASP A 1 98 ? 3.011 1.130 -3.321 1.00 89.00 98 ASP A C 1
ATOM 802 O O . ASP A 1 98 ? 2.343 1.891 -2.623 1.00 89.00 98 ASP A O 1
ATOM 806 N N . ALA A 1 99 ? 4.239 1.460 -3.746 1.00 90.31 99 ALA A N 1
ATOM 807 C CA . ALA A 1 99 ? 4.905 2.723 -3.415 1.00 90.31 99 ALA A CA 1
ATOM 808 C C . ALA A 1 99 ? 4.236 3.927 -4.094 1.00 90.31 99 ALA A C 1
ATOM 810 O O . ALA A 1 99 ? 4.063 4.981 -3.481 1.00 90.31 99 ALA A O 1
ATOM 811 N N . PHE A 1 100 ? 3.835 3.766 -5.353 1.00 92.38 100 PHE A N 1
ATOM 812 C CA . PHE A 1 100 ? 3.155 4.801 -6.112 1.00 92.38 100 PHE A CA 1
ATOM 813 C C . PHE A 1 100 ? 1.801 5.149 -5.499 1.00 92.38 100 PHE A C 1
ATOM 815 O O . PHE A 1 100 ? 1.474 6.330 -5.383 1.00 92.38 100 PHE A O 1
ATOM 822 N N . ASP A 1 101 ? 1.038 4.152 -5.044 1.00 89.56 101 ASP A N 1
ATOM 823 C CA . ASP A 1 101 ? -0.306 4.367 -4.508 1.00 89.56 101 ASP A CA 1
ATOM 824 C C . ASP A 1 101 ? -0.316 5.196 -3.211 1.00 89.56 101 ASP A C 1
ATOM 826 O O . ASP A 1 101 ? -1.299 5.873 -2.904 1.00 89.56 101 ASP A O 1
ATOM 830 N N . VAL A 1 102 ? 0.811 5.218 -2.490 1.00 88.56 102 VAL A N 1
ATOM 831 C CA . VAL A 1 102 ? 1.015 6.036 -1.286 1.00 88.56 102 VAL A CA 1
ATOM 832 C C . VAL A 1 102 ? 0.978 7.531 -1.590 1.00 88.56 102 VAL A C 1
ATOM 834 O O . VAL A 1 102 ? 0.503 8.307 -0.756 1.00 88.56 102 VAL A O 1
ATOM 837 N N . LEU A 1 103 ? 1.485 7.943 -2.754 1.00 88.50 103 LEU A N 1
ATOM 838 C CA . LEU A 1 103 ? 1.641 9.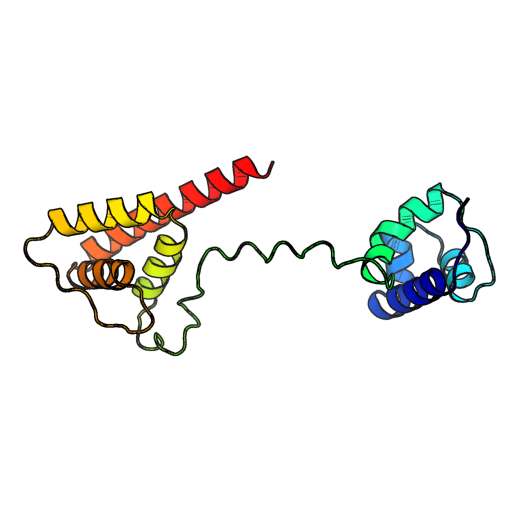352 -3.105 1.00 88.50 103 LEU A CA 1
ATOM 839 C C . LEU A 1 103 ? 0.287 10.082 -3.192 1.00 88.50 103 LEU A C 1
ATOM 841 O O . LEU A 1 103 ? -0.732 9.469 -3.508 1.00 88.50 103 LEU A O 1
ATOM 845 N N . PRO A 1 104 ? 0.242 11.404 -2.953 1.00 87.88 104 PRO A N 1
ATOM 846 C CA . PRO A 1 104 ? -0.949 12.196 -3.247 1.00 87.88 104 PRO A CA 1
ATOM 847 C C . PRO A 1 104 ? -1.190 12.268 -4.763 1.00 87.88 104 PRO A C 1
ATOM 849 O O . PRO A 1 104 ? -0.241 12.220 -5.545 1.00 87.88 104 PRO A O 1
ATOM 852 N N . ASP A 1 105 ? -2.438 12.465 -5.193 1.00 85.88 105 ASP A N 1
ATOM 853 C CA . ASP A 1 105 ? -2.806 12.472 -6.622 1.00 85.88 105 ASP A CA 1
ATOM 854 C C . ASP A 1 105 ? -2.009 13.486 -7.457 1.00 85.88 105 ASP A C 1
ATOM 856 O O . ASP A 1 105 ? -1.621 13.199 -8.590 1.00 85.88 105 ASP A O 1
ATOM 860 N N . ASN A 1 106 ? -1.703 14.653 -6.882 1.00 86.12 106 ASN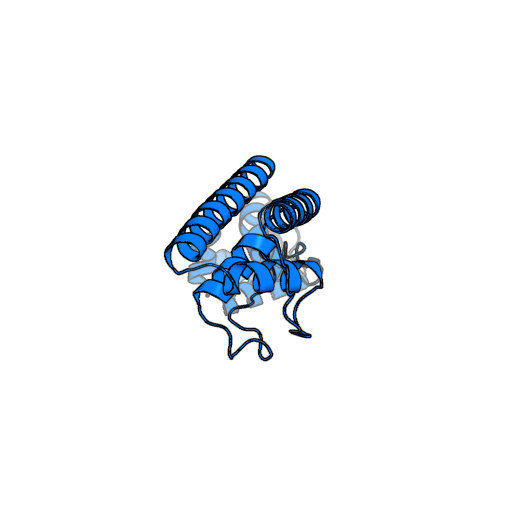 A N 1
ATOM 861 C CA . ASN A 1 106 ? -0.852 15.655 -7.529 1.00 86.12 106 ASN A CA 1
ATOM 862 C C . ASN A 1 106 ? 0.585 15.140 -7.711 1.00 86.12 106 ASN A C 1
ATOM 864 O O . ASN A 1 106 ? 1.189 15.351 -8.758 1.00 86.12 106 ASN A O 1
ATOM 868 N N . GLY A 1 107 ? 1.116 14.421 -6.718 1.00 85.44 107 GLY A N 1
ATOM 869 C CA . GLY A 1 107 ? 2.435 13.791 -6.793 1.00 85.44 107 GLY A CA 1
ATOM 870 C C . GLY A 1 107 ? 2.480 12.657 -7.818 1.00 85.44 107 GLY A C 1
ATOM 871 O O . GLY A 1 107 ? 3.435 12.573 -8.586 1.00 85.44 107 GLY A O 1
ATOM 872 N N . LYS A 1 108 ? 1.419 11.840 -7.888 1.00 89.69 108 LYS A N 1
ATOM 873 C CA . LYS A 1 108 ? 1.260 10.774 -8.889 1.00 89.69 108 LYS A CA 1
ATOM 874 C C . LYS A 1 108 ? 1.317 11.333 -10.313 1.00 89.69 108 LYS A C 1
ATOM 876 O O . LYS A 1 108 ? 2.097 10.848 -11.127 1.00 89.69 108 LYS A O 1
ATOM 881 N N . LYS A 1 109 ? 0.523 12.371 -10.602 1.00 89.06 109 LYS A N 1
ATOM 882 C CA . LYS A 1 109 ? 0.475 13.013 -11.928 1.00 89.06 109 LYS A CA 1
ATOM 883 C C . LYS A 1 109 ? 1.808 13.648 -12.313 1.00 89.06 109 LYS A C 1
ATOM 885 O O . LYS A 1 109 ? 2.321 13.346 -13.381 1.00 89.06 109 LYS A O 1
ATOM 890 N N . ASN A 1 110 ? 2.397 14.445 -11.419 1.00 90.06 110 ASN A N 1
ATOM 891 C CA . ASN A 1 110 ? 3.665 15.125 -11.692 1.00 90.06 110 ASN A CA 1
ATOM 892 C C . ASN A 1 110 ? 4.791 14.137 -12.021 1.00 90.06 110 ASN A C 1
ATOM 894 O O . ASN A 1 110 ? 5.553 14.372 -12.953 1.00 90.06 110 ASN A O 1
ATOM 898 N N . LEU A 1 111 ? 4.872 13.025 -11.282 1.00 90.31 111 LEU A N 1
ATOM 899 C CA . LEU A 1 111 ? 5.875 11.995 -11.532 1.00 90.31 111 LEU A CA 1
ATOM 900 C C . LEU A 1 111 ? 5.671 11.326 -12.895 1.00 90.31 111 LEU A C 1
ATOM 902 O O . LEU A 1 111 ? 6.631 11.141 -13.636 1.00 90.31 111 LEU A O 1
ATOM 906 N N . VAL A 1 112 ? 4.434 10.957 -13.239 1.00 90.69 112 VAL A N 1
ATOM 907 C CA . VAL A 1 112 ? 4.165 10.352 -14.548 1.00 90.69 112 VAL A CA 1
ATOM 908 C C . VAL A 1 112 ? 4.464 11.340 -15.672 1.00 90.69 112 VAL A C 1
ATOM 910 O O . VAL A 1 112 ? 5.117 10.952 -16.634 1.00 90.69 112 VAL A O 1
ATOM 913 N N . ASP A 1 113 ? 4.089 12.612 -15.542 1.00 89.94 113 ASP A N 1
ATOM 914 C CA . ASP A 1 113 ? 4.395 13.641 -16.542 1.00 89.94 113 ASP A CA 1
ATOM 915 C C . ASP A 1 113 ? 5.907 13.841 -16.734 1.00 89.94 113 ASP A C 1
ATOM 917 O O . ASP A 1 113 ? 6.375 13.979 -17.866 1.00 89.94 113 ASP A O 1
ATOM 921 N N . GLU A 1 114 ? 6.684 13.817 -15.650 1.00 89.56 114 GLU A N 1
ATOM 922 C CA . GLU A 1 114 ? 8.150 13.864 -15.687 1.00 89.56 114 GLU A CA 1
ATOM 923 C C . GLU A 1 114 ? 8.722 12.665 -16.459 1.00 89.56 114 GLU A C 1
ATOM 925 O O . GLU A 1 114 ? 9.424 12.845 -17.454 1.00 89.56 114 GLU A O 1
ATOM 930 N N . LEU A 1 115 ? 8.323 11.445 -16.087 1.00 87.56 115 LEU A N 1
ATOM 931 C CA . LEU A 1 115 ? 8.747 10.210 -16.758 1.00 87.56 115 LEU A CA 1
ATOM 932 C C . LEU A 1 115 ? 8.290 10.147 -18.222 1.00 87.56 115 LEU A C 1
ATOM 934 O O . LEU A 1 115 ? 8.914 9.498 -19.066 1.00 87.56 115 LEU A O 1
ATOM 938 N N . LEU A 1 116 ? 7.164 10.779 -18.552 1.00 85.19 116 LEU A N 1
ATOM 939 C CA . LEU A 1 116 ? 6.682 10.873 -19.923 1.00 85.19 116 LEU A CA 1
ATOM 940 C C . LEU A 1 116 ? 7.545 11.823 -20.756 1.00 85.19 116 LEU A C 1
ATOM 942 O O . LEU A 1 116 ? 7.824 11.479 -21.902 1.00 85.19 116 LEU A O 1
ATOM 946 N N . ARG A 1 117 ? 8.002 12.948 -20.194 1.00 85.56 117 ARG A N 1
ATOM 947 C CA . ARG A 1 117 ? 8.885 13.912 -20.878 1.00 85.56 117 ARG A CA 1
ATOM 948 C C . ARG A 1 117 ? 10.277 13.360 -21.149 1.00 85.56 117 ARG A C 1
ATOM 950 O O . ARG A 1 117 ? 10.851 13.664 -22.189 1.00 85.56 117 ARG A O 1
ATOM 957 N N . GLU A 1 118 ? 10.810 12.562 -20.232 1.00 80.06 118 GLU A N 1
ATOM 958 C CA . GLU A 1 118 ? 12.172 12.028 -20.337 1.00 80.06 118 GLU A CA 1
ATOM 959 C C . GLU A 1 118 ? 12.335 10.957 -21.419 1.00 80.06 118 GLU A C 1
ATOM 961 O O . GLU A 1 118 ? 13.462 10.621 -21.781 1.00 80.06 118 GLU A O 1
ATOM 966 N N . ALA A 1 119 ? 11.242 10.424 -21.968 1.00 74.19 119 ALA A N 1
ATOM 967 C CA . ALA A 1 119 ? 11.337 9.315 -22.902 1.00 74.19 119 ALA A CA 1
ATOM 968 C C . ALA A 1 119 ? 10.576 9.547 -24.212 1.00 74.19 119 ALA A C 1
ATOM 970 O O . ALA A 1 119 ? 9.391 9.876 -24.237 1.00 74.19 119 ALA A O 1
ATOM 971 N N . ALA A 1 120 ? 11.280 9.303 -25.319 1.00 64.94 120 ALA A N 1
ATOM 972 C CA . ALA A 1 120 ? 10.842 9.617 -26.678 1.00 64.94 120 ALA A CA 1
ATOM 973 C C . ALA A 1 120 ? 9.576 8.857 -27.127 1.00 64.94 120 ALA A C 1
ATOM 975 O O . ALA A 1 120 ? 8.780 9.399 -27.886 1.00 64.94 120 ALA A O 1
ATOM 976 N N . GLU A 1 121 ? 9.347 7.636 -26.627 1.00 67.31 121 GLU A N 1
ATOM 977 C CA . GLU A 1 121 ? 8.136 6.849 -26.907 1.00 67.31 121 GLU A CA 1
ATOM 978 C C . GLU A 1 121 ? 7.580 6.227 -25.624 1.00 67.31 121 GLU A C 1
ATOM 980 O O . GLU A 1 121 ? 8.211 5.344 -25.045 1.00 67.31 121 GLU A O 1
ATOM 985 N N . SER A 1 122 ? 6.400 6.654 -25.161 1.00 68.19 122 SER A N 1
ATOM 986 C CA . SER A 1 122 ? 5.680 5.978 -24.068 1.00 68.19 122 SER A CA 1
ATOM 987 C C . SER A 1 122 ? 4.683 4.982 -24.618 1.00 68.19 122 SER A C 1
ATOM 989 O O . SER A 1 122 ? 3.783 5.364 -25.365 1.00 68.19 122 SER A O 1
ATOM 991 N N . ARG A 1 123 ? 4.805 3.714 -24.222 1.00 84.12 123 ARG A N 1
ATOM 992 C CA . ARG A 1 123 ? 3.773 2.708 -24.481 1.00 84.12 123 ARG A CA 1
ATOM 993 C C . ARG A 1 123 ? 3.176 2.282 -23.145 1.00 84.12 123 ARG A C 1
ATOM 995 O O . ARG A 1 123 ? 3.836 1.538 -22.418 1.00 84.12 123 ARG A O 1
ATOM 1002 N N . PRO A 1 124 ? 1.979 2.777 -22.781 1.00 88.25 124 PRO A N 1
ATOM 1003 C CA . PRO A 1 124 ? 1.321 2.327 -21.568 1.00 88.25 124 PRO A CA 1
ATOM 1004 C C . PRO A 1 124 ? 1.014 0.832 -21.670 1.00 88.25 124 PRO A C 1
ATOM 1006 O O . PRO A 1 124 ? 0.786 0.293 -22.755 1.00 88.25 124 PRO A O 1
ATOM 1009 N N . THR A 1 125 ? 1.000 0.166 -20.523 1.00 90.50 125 THR A N 1
ATOM 1010 C CA . THR A 1 125 ? 0.467 -1.198 -20.428 1.00 90.50 125 THR A CA 1
ATOM 1011 C C . THR A 1 125 ? -1.063 -1.192 -20.534 1.00 90.50 125 THR A C 1
ATOM 1013 O O . THR A 1 125 ? -1.692 -0.134 -20.540 1.00 90.50 125 THR A O 1
ATOM 1016 N N 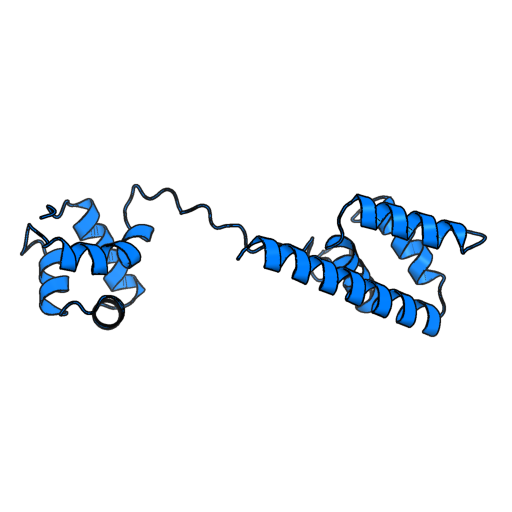. ALA A 1 126 ? -1.665 -2.373 -20.675 1.00 88.25 126 ALA A N 1
ATOM 1017 C CA . ALA A 1 126 ? -3.107 -2.534 -20.866 1.00 88.25 126 ALA A CA 1
ATOM 1018 C C . ALA A 1 126 ? -3.739 -3.420 -19.780 1.00 88.25 126 ALA A C 1
ATOM 1020 O O . ALA A 1 126 ? -4.698 -4.146 -20.040 1.00 88.25 126 ALA A O 1
ATOM 1021 N N . TYR A 1 127 ? -3.190 -3.394 -18.562 1.00 87.94 127 TYR A N 1
ATOM 1022 C CA . TYR A 1 127 ? -3.773 -4.135 -17.449 1.00 87.94 127 TYR A CA 1
ATOM 1023 C C . TYR A 1 127 ? -5.108 -3.498 -17.068 1.00 87.94 127 TYR A C 1
ATOM 1025 O O . TYR A 1 127 ? -5.162 -2.339 -16.657 1.00 87.94 127 TYR A O 1
ATOM 1033 N N . THR A 1 128 ? -6.187 -4.271 -17.167 1.00 87.69 128 THR A N 1
ATOM 1034 C CA . THR A 1 128 ? -7.550 -3.833 -16.823 1.00 87.69 128 THR A CA 1
ATOM 1035 C C . THR A 1 128 ? -7.703 -3.499 -15.340 1.00 87.69 128 THR A C 1
ATOM 1037 O O . THR A 1 128 ? -8.506 -2.645 -14.977 1.00 87.69 128 THR A O 1
ATOM 1040 N N . ALA A 1 129 ? -6.909 -4.147 -14.484 1.00 86.69 129 ALA A N 1
ATOM 1041 C CA . ALA A 1 129 ? -6.880 -3.909 -13.043 1.00 86.69 129 ALA A CA 1
ATOM 1042 C C . ALA A 1 129 ? -6.160 -2.609 -12.636 1.00 86.69 129 ALA A C 1
ATOM 1044 O O . ALA A 1 129 ? -6.265 -2.196 -11.478 1.00 86.69 129 ALA A O 1
ATOM 1045 N N . LEU A 1 130 ? -5.437 -1.970 -13.562 1.00 90.12 130 LEU A N 1
ATOM 1046 C CA . LEU A 1 130 ? -4.709 -0.726 -13.330 1.00 90.12 130 LEU A CA 1
ATOM 1047 C C . LEU A 1 130 ? -5.456 0.471 -13.926 1.00 90.12 130 LEU A C 1
ATOM 1049 O O . LEU A 1 130 ? -6.063 0.397 -14.993 1.00 90.12 130 LEU A O 1
ATOM 1053 N N . SER A 1 131 ? -5.366 1.613 -13.254 1.00 90.62 131 SER A N 1
ATOM 1054 C CA . SER A 1 131 ? -5.814 2.898 -13.787 1.00 90.62 131 SER A CA 1
ATOM 1055 C C . SER A 1 131 ? -4.953 3.348 -14.980 1.00 90.62 131 SER A C 1
ATOM 1057 O O . SER A 1 131 ? -3.846 2.840 -15.184 1.00 90.62 131 SER A O 1
ATOM 1059 N N . PRO A 1 132 ? -5.404 4.339 -15.775 1.00 90.94 132 PRO A N 1
ATOM 1060 C CA . PRO A 1 132 ? -4.614 4.859 -16.894 1.00 90.94 132 PRO A CA 1
ATOM 1061 C C . PRO A 1 132 ? -3.225 5.368 -16.482 1.00 90.94 132 PRO A C 1
ATOM 1063 O O . PRO A 1 132 ? -2.244 5.104 -17.172 1.00 90.94 132 PRO A O 1
ATOM 1066 N N . VAL A 1 133 ? -3.128 6.044 -15.334 1.00 90.94 133 VAL A N 1
ATOM 1067 C CA . VAL A 1 133 ? -1.866 6.601 -14.819 1.00 90.94 133 VAL A CA 1
ATOM 1068 C C . VAL A 1 133 ? -0.914 5.487 -14.372 1.00 90.94 133 VAL A C 1
ATOM 1070 O O . VAL A 1 133 ? 0.281 5.533 -14.653 1.00 90.94 133 VAL A O 1
ATOM 1073 N N . GLU A 1 134 ? -1.434 4.441 -13.732 1.00 92.62 134 GLU A N 1
ATOM 1074 C CA . GLU A 1 134 ? -0.634 3.272 -13.344 1.00 92.62 134 GLU A CA 1
ATOM 1075 C C . GLU A 1 134 ? -0.167 2.475 -14.562 1.00 92.62 134 GLU A C 1
ATOM 1077 O O . GLU A 1 134 ? 0.976 2.026 -14.603 1.00 92.62 134 GLU A O 1
ATOM 1082 N N . ASN A 1 135 ? -1.014 2.346 -15.585 1.00 93.06 135 ASN A N 1
ATOM 1083 C CA . ASN A 1 135 ? -0.639 1.713 -16.844 1.00 93.06 135 ASN A CA 1
ATOM 1084 C C . ASN A 1 135 ? 0.471 2.493 -17.574 1.00 93.06 135 ASN A C 1
ATOM 1086 O O . ASN A 1 135 ? 1.352 1.869 -18.173 1.00 93.06 135 ASN A O 1
ATOM 1090 N N . GLN A 1 136 ? 0.468 3.831 -17.497 1.00 93.06 136 GLN A N 1
ATOM 1091 C CA . GLN A 1 136 ? 1.546 4.691 -18.005 1.00 93.06 136 GLN A CA 1
ATOM 1092 C C . GLN A 1 136 ? 2.845 4.502 -17.216 1.00 93.06 136 GLN A C 1
ATOM 1094 O O . GLN A 1 136 ? 3.889 4.258 -17.822 1.00 93.06 136 GLN A O 1
ATOM 1099 N N . LEU A 1 137 ? 2.780 4.551 -15.880 1.00 94.19 137 LEU A N 1
ATOM 1100 C CA . LEU A 1 137 ? 3.931 4.310 -15.006 1.00 94.19 137 LEU A CA 1
ATOM 1101 C C . LEU A 1 137 ? 4.548 2.931 -15.266 1.00 94.19 137 LEU A C 1
ATOM 1103 O O . LEU A 1 137 ? 5.756 2.814 -15.454 1.00 94.19 137 LEU A O 1
ATOM 1107 N N . MET A 1 138 ? 3.714 1.892 -15.312 1.00 93.81 138 MET A N 1
ATOM 1108 C CA . MET A 1 138 ? 4.156 0.523 -15.552 1.00 93.81 138 MET A CA 1
ATOM 1109 C C . MET A 1 138 ? 4.760 0.375 -16.951 1.00 93.81 138 MET A C 1
ATOM 1111 O O . MET A 1 138 ? 5.812 -0.238 -17.106 1.00 93.81 138 MET A O 1
ATOM 1115 N N . GLY A 1 139 ? 4.151 0.998 -17.964 1.00 92.50 139 GLY A N 1
ATOM 1116 C CA . GLY A 1 139 ? 4.704 1.048 -19.318 1.00 92.50 139 GLY A CA 1
ATOM 1117 C C . GLY A 1 139 ? 6.116 1.627 -19.345 1.00 92.50 139 GLY A C 1
ATOM 1118 O O . GLY A 1 139 ? 7.023 1.019 -19.911 1.00 92.50 139 GLY A O 1
ATOM 1119 N N . ARG A 1 140 ? 6.332 2.750 -18.648 1.00 91.81 140 ARG A N 1
ATOM 1120 C CA . ARG A 1 140 ? 7.663 3.353 -18.494 1.00 91.81 140 ARG A CA 1
ATOM 1121 C C . ARG A 1 140 ? 8.635 2.447 -17.760 1.00 91.81 140 ARG A C 1
ATOM 1123 O O . ARG A 1 140 ? 9.736 2.220 -18.248 1.00 91.81 140 ARG A O 1
ATOM 1130 N N . PHE A 1 141 ? 8.223 1.889 -16.630 1.00 93.31 141 PHE A N 1
ATOM 1131 C CA . PHE A 1 141 ? 9.067 1.012 -15.828 1.00 93.31 141 PHE A CA 1
ATOM 1132 C C . PHE A 1 141 ? 9.591 -0.189 -16.630 1.00 93.31 141 PHE A C 1
ATOM 1134 O O . PHE A 1 141 ? 10.768 -0.532 -16.543 1.00 93.31 141 PHE A O 1
ATOM 1141 N N . LEU A 1 142 ? 8.747 -0.795 -17.469 1.00 91.88 142 LEU A N 1
ATOM 1142 C CA . LEU A 1 142 ? 9.140 -1.941 -18.292 1.00 91.88 142 LEU A CA 1
ATOM 1143 C C . LEU A 1 142 ? 10.093 -1.578 -19.437 1.00 91.88 142 LEU A C 1
ATOM 1145 O O . LEU A 1 142 ? 10.878 -2.431 -19.849 1.00 91.88 142 LEU A O 1
ATOM 1149 N N . GLN A 1 143 ? 10.059 -0.337 -19.925 1.00 91.31 143 GLN A N 1
ATOM 1150 C CA . GLN A 1 143 ? 10.982 0.153 -20.954 1.00 91.31 143 GLN A CA 1
ATOM 1151 C C . GLN A 1 143 ? 12.388 0.449 -20.412 1.00 91.31 143 GLN A C 1
ATOM 1153 O O . GLN A 1 143 ? 13.334 0.504 -21.194 1.00 91.31 143 GLN A O 1
ATOM 1158 N N . LEU A 1 144 ? 12.534 0.638 -19.098 1.00 90.94 144 LEU A N 1
ATOM 1159 C CA . LEU A 1 144 ? 13.832 0.860 -18.467 1.00 90.94 144 LEU A CA 1
ATOM 1160 C C . LEU A 1 144 ? 14.659 -0.430 -18.426 1.00 90.94 144 LEU A C 1
ATOM 1162 O O . LEU A 1 144 ? 14.123 -1.536 -18.284 1.00 90.94 144 LEU A O 1
ATOM 1166 N N . ASP A 1 145 ? 15.977 -0.263 -18.485 1.00 93.38 145 ASP A N 1
ATOM 1167 C CA . ASP A 1 145 ? 16.945 -1.311 -18.183 1.00 93.38 145 ASP A CA 1
ATOM 1168 C C . ASP A 1 145 ? 16.993 -1.612 -16.672 1.00 93.38 145 ASP A C 1
ATOM 1170 O O . ASP A 1 145 ? 16.325 -0.973 -15.856 1.00 93.38 145 ASP A O 1
ATOM 1174 N N . ALA A 1 146 ? 17.772 -2.619 -16.270 1.00 92.19 146 ALA A N 1
ATOM 1175 C CA . ALA A 1 146 ? 17.826 -3.050 -14.872 1.00 92.19 146 ALA A CA 1
ATOM 1176 C C . ALA A 1 146 ? 18.265 -1.922 -13.917 1.00 92.19 146 ALA A C 1
ATOM 1178 O O . ALA A 1 146 ? 17.718 -1.782 -12.821 1.00 92.19 146 ALA A O 1
ATOM 1179 N N . GLU A 1 147 ? 19.223 -1.094 -14.337 1.00 93.94 147 GLU A N 1
ATOM 1180 C CA . GLU A 1 147 ? 19.731 0.011 -13.526 1.00 93.94 147 GLU A CA 1
ATOM 1181 C C . GLU A 1 147 ? 18.735 1.176 -13.452 1.00 93.94 147 GLU A C 1
ATOM 1183 O O . GLU A 1 147 ? 18.542 1.765 -12.387 1.00 93.94 147 GLU A O 1
ATOM 1188 N N . GLY A 1 148 ? 18.051 1.496 -14.552 1.00 93.00 148 GLY A N 1
ATOM 1189 C CA . GLY A 1 148 ? 16.960 2.466 -14.585 1.00 93.00 148 GLY A CA 1
ATOM 1190 C C . GLY A 1 148 ? 15.784 2.038 -13.709 1.00 93.00 148 GLY A C 1
ATOM 1191 O O . GLY A 1 148 ? 15.292 2.836 -12.912 1.00 93.00 148 GLY A O 1
ATOM 1192 N N . ARG A 1 149 ? 15.380 0.762 -13.775 1.00 94.00 149 ARG A N 1
ATOM 1193 C CA . ARG A 1 149 ? 14.324 0.203 -12.912 1.00 94.00 149 ARG A CA 1
ATOM 1194 C C . ARG A 1 149 ? 14.681 0.317 -11.439 1.00 94.00 149 ARG A C 1
ATOM 1196 O O . ARG A 1 149 ? 13.856 0.767 -10.646 1.00 94.00 149 ARG A O 1
ATOM 1203 N N . LYS A 1 150 ? 15.913 -0.050 -11.075 1.00 94.81 150 LYS A N 1
ATOM 1204 C CA . LYS A 1 150 ? 16.402 0.060 -9.698 1.00 94.81 150 LYS A CA 1
ATOM 1205 C C . LYS A 1 150 ? 16.355 1.508 -9.203 1.00 94.81 150 LYS A C 1
ATOM 1207 O O . LYS A 1 150 ? 15.773 1.760 -8.153 1.00 94.81 150 LYS A O 1
ATOM 1212 N N . ARG A 1 151 ? 16.888 2.455 -9.983 1.00 95.06 151 ARG A N 1
ATOM 1213 C CA . ARG A 1 151 ? 16.884 3.887 -9.636 1.00 95.06 151 ARG A CA 1
ATOM 1214 C C . ARG A 1 151 ? 15.471 4.438 -9.457 1.00 95.06 151 ARG A C 1
ATOM 1216 O O . ARG A 1 151 ? 15.210 5.161 -8.498 1.00 95.06 151 ARG A O 1
ATOM 1223 N N . LEU A 1 152 ? 14.548 4.073 -10.348 1.00 93.88 152 LEU A N 1
ATOM 1224 C CA . LEU A 1 152 ? 13.157 4.508 -10.244 1.00 93.88 152 LEU A CA 1
ATOM 1225 C C . LEU A 1 152 ? 12.473 3.931 -8.996 1.00 93.88 152 LEU A C 1
ATOM 1227 O O . LEU A 1 152 ? 11.760 4.657 -8.308 1.00 93.88 152 LEU A O 1
ATOM 1231 N N . LEU A 1 153 ? 12.713 2.658 -8.670 1.00 94.56 153 LEU A N 1
ATOM 1232 C CA . LEU A 1 153 ? 12.189 2.035 -7.451 1.00 94.56 153 LEU A CA 1
ATOM 1233 C C . LEU A 1 153 ? 12.727 2.693 -6.183 1.00 94.56 153 LEU A C 1
ATOM 1235 O O . LEU A 1 153 ? 11.946 2.979 -5.281 1.00 94.56 153 LEU A O 1
ATOM 1239 N N . GLU A 1 154 ? 14.033 2.944 -6.111 1.00 95.06 154 GLU A N 1
ATOM 1240 C CA . GLU A 1 154 ? 14.659 3.607 -4.962 1.00 95.06 154 GLU A CA 1
ATOM 1241 C C . GLU A 1 154 ? 14.053 4.997 -4.748 1.00 95.06 154 GLU A C 1
ATOM 1243 O O . GLU A 1 154 ? 13.524 5.276 -3.669 1.00 95.06 154 GLU A O 1
ATOM 1248 N N . ARG A 1 155 ? 13.993 5.811 -5.810 1.00 94.50 155 ARG A N 1
ATOM 1249 C CA . ARG A 1 155 ? 13.333 7.124 -5.788 1.00 94.50 155 ARG A CA 1
ATOM 1250 C C . ARG A 1 155 ? 11.878 7.018 -5.325 1.00 94.50 155 ARG A C 1
ATOM 1252 O O . ARG A 1 155 ? 11.415 7.818 -4.514 1.00 94.50 155 ARG A O 1
ATOM 1259 N N . MET A 1 156 ? 11.148 6.022 -5.822 1.00 92.94 156 MET A N 1
ATOM 1260 C CA . MET A 1 156 ? 9.744 5.823 -5.473 1.00 92.94 156 MET A CA 1
ATOM 1261 C C . MET A 1 156 ? 9.542 5.455 -4.005 1.00 92.94 156 MET A C 1
ATOM 1263 O O . MET A 1 156 ? 8.659 6.003 -3.341 1.00 92.94 156 MET A O 1
ATOM 1267 N N . LEU A 1 157 ? 10.377 4.565 -3.478 1.00 92.25 157 LEU A N 1
ATOM 1268 C CA . LEU A 1 157 ? 10.339 4.166 -2.076 1.00 92.25 157 LEU A CA 1
ATOM 1269 C C . LEU A 1 157 ? 10.696 5.328 -1.146 1.00 92.25 157 LEU A C 1
ATOM 1271 O O . LEU A 1 157 ? 10.072 5.474 -0.093 1.00 92.25 157 LEU A O 1
ATOM 1275 N N . GLU A 1 158 ? 11.646 6.180 -1.532 1.00 93.25 158 GLU A N 1
ATOM 1276 C CA . GLU A 1 158 ? 11.990 7.391 -0.782 1.00 93.25 158 GLU A CA 1
ATOM 1277 C C . GLU A 1 158 ? 10.813 8.366 -0.708 1.00 93.25 158 GLU A C 1
ATOM 1279 O O . GLU A 1 158 ? 10.431 8.786 0.389 1.00 93.25 158 GLU A O 1
ATOM 1284 N N . MET A 1 159 ? 10.185 8.667 -1.850 1.00 91.62 159 MET A N 1
ATOM 1285 C CA . MET A 1 159 ? 9.013 9.546 -1.913 1.00 91.62 159 MET A CA 1
ATOM 1286 C C . MET A 1 159 ? 7.846 8.997 -1.081 1.00 91.62 159 MET A C 1
ATOM 1288 O O . MET A 1 159 ? 7.253 9.726 -0.285 1.00 91.62 159 MET A O 1
ATOM 1292 N N . ALA A 1 160 ? 7.547 7.701 -1.209 1.00 89.06 160 ALA A N 1
ATOM 1293 C CA . ALA A 1 160 ? 6.492 7.049 -0.437 1.00 89.06 160 ALA A CA 1
ATOM 1294 C C . ALA A 1 160 ? 6.787 7.076 1.072 1.00 89.06 160 ALA A C 1
ATOM 1296 O O . ALA A 1 160 ? 5.910 7.371 1.883 1.00 89.06 160 ALA A O 1
ATOM 1297 N N . THR A 1 161 ? 8.036 6.819 1.467 1.00 89.00 161 THR A N 1
ATOM 1298 C CA . THR A 1 161 ? 8.456 6.862 2.875 1.00 89.00 161 THR A CA 1
ATOM 1299 C C . THR A 1 161 ? 8.331 8.270 3.452 1.00 89.00 161 THR A C 1
ATOM 1301 O O . THR A 1 161 ? 7.873 8.426 4.587 1.00 89.00 161 THR A O 1
ATOM 1304 N N . ALA A 1 162 ? 8.720 9.296 2.691 1.00 89.38 162 ALA A N 1
ATOM 1305 C CA . ALA A 1 162 ? 8.571 10.691 3.090 1.00 89.38 162 ALA A CA 1
ATOM 1306 C C . ALA A 1 162 ? 7.093 11.054 3.299 1.00 89.38 162 ALA A C 1
ATOM 1308 O O . ALA A 1 162 ? 6.741 11.581 4.354 1.00 89.38 162 ALA A O 1
ATOM 1309 N N . GLU A 1 163 ? 6.220 10.670 2.368 1.00 87.94 163 GLU A N 1
ATOM 1310 C CA . GLU A 1 163 ? 4.776 10.907 2.466 1.00 87.94 163 GLU A CA 1
ATOM 1311 C C . GLU A 1 163 ? 4.163 10.230 3.704 1.00 87.94 163 GLU A C 1
ATOM 1313 O O . GLU A 1 163 ? 3.410 10.850 4.457 1.00 87.94 163 GLU A O 1
ATOM 1318 N N . VAL A 1 164 ? 4.525 8.972 3.985 1.00 85.56 164 VAL A N 1
ATOM 1319 C CA . VAL A 1 164 ? 4.060 8.270 5.196 1.00 85.56 164 VAL A CA 1
ATOM 1320 C C . VAL A 1 164 ? 4.531 8.979 6.465 1.00 85.56 164 VAL A C 1
ATOM 1322 O O . VAL A 1 164 ? 3.768 9.088 7.429 1.0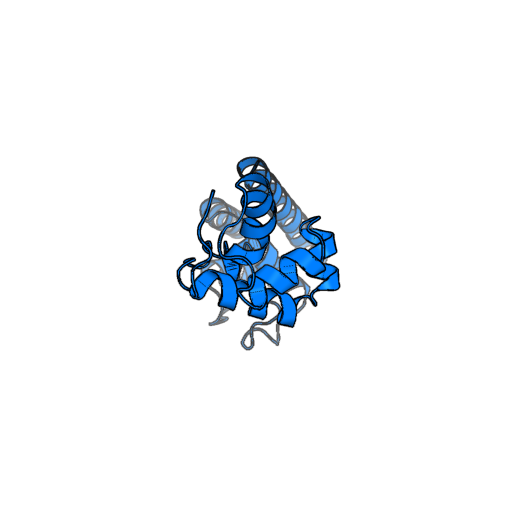0 85.56 164 VAL A O 1
ATOM 1325 N N . ARG A 1 165 ? 5.776 9.471 6.489 1.00 84.56 165 ARG A N 1
ATOM 1326 C CA . ARG A 1 165 ? 6.312 10.222 7.632 1.00 84.56 165 ARG A CA 1
ATOM 1327 C C . ARG A 1 165 ? 5.553 11.527 7.848 1.00 84.56 165 ARG A C 1
ATOM 1329 O O . ARG A 1 165 ? 5.195 11.805 8.989 1.00 84.56 165 ARG A O 1
ATOM 1336 N N . GLU A 1 166 ? 5.270 12.283 6.791 1.00 84.19 166 GLU A N 1
ATOM 1337 C CA . GLU A 1 166 ? 4.500 13.528 6.885 1.00 84.19 166 GLU A CA 1
ATOM 1338 C C . GLU A 1 166 ? 3.069 13.280 7.369 1.00 84.19 166 GLU A C 1
ATOM 1340 O O . GLU A 1 166 ? 2.630 13.903 8.336 1.00 84.19 166 GLU A O 1
ATOM 1345 N N . ARG A 1 167 ? 2.371 12.282 6.815 1.00 80.44 167 ARG A N 1
ATOM 1346 C CA . ARG A 1 167 ? 1.037 11.892 7.305 1.00 80.44 167 ARG A CA 1
ATOM 1347 C C . ARG A 1 167 ? 1.059 11.467 8.768 1.00 80.44 167 ARG A C 1
ATOM 1349 O O . ARG A 1 167 ? 0.143 11.786 9.517 1.00 80.44 167 ARG A O 1
ATOM 1356 N N . ARG A 1 168 ? 2.109 10.762 9.202 1.00 78.00 168 ARG A N 1
ATOM 1357 C CA . ARG A 1 168 ? 2.255 10.351 10.603 1.00 78.00 168 ARG A CA 1
ATOM 1358 C C . ARG A 1 168 ? 2.471 11.543 11.536 1.00 78.00 168 ARG A C 1
ATOM 1360 O O . ARG A 1 168 ? 1.935 11.514 12.637 1.00 78.00 168 ARG A O 1
ATOM 1367 N N . LYS A 1 169 ? 3.209 12.575 11.114 1.00 75.38 169 LYS A N 1
ATOM 1368 C CA . LYS A 1 169 ? 3.376 13.814 11.895 1.00 75.38 169 LYS A CA 1
ATOM 1369 C C . LYS A 1 169 ? 2.062 14.570 12.087 1.00 75.38 169 LYS A C 1
ATOM 1371 O O . LYS A 1 169 ? 1.915 15.241 13.087 1.00 75.38 169 LYS A O 1
ATOM 1376 N N . GLN A 1 170 ? 1.106 14.448 11.167 1.00 61.91 170 GLN A N 1
ATOM 1377 C CA . GLN A 1 170 ? -0.218 15.077 11.292 1.00 61.91 170 GLN A CA 1
ATOM 1378 C C . GLN A 1 170 ? -1.161 14.332 12.256 1.00 61.91 170 GLN A C 1
ATOM 1380 O O . GLN A 1 170 ? -2.264 14.804 12.526 1.00 61.91 170 GLN A O 1
ATOM 1385 N N . LEU A 1 171 ? -0.766 13.149 12.740 1.00 54.84 171 LEU A N 1
ATOM 1386 C CA . LEU A 1 171 ? -1.569 12.308 13.634 1.00 54.84 171 LEU A CA 1
ATOM 1387 C C . LEU A 1 171 ? -1.193 12.451 15.120 1.00 54.84 171 LEU A C 1
ATOM 1389 O O . LEU A 1 171 ? -1.885 11.862 15.953 1.00 54.84 171 LEU A O 1
ATOM 1393 N N . PHE A 1 172 ? -0.130 13.196 15.443 1.00 48.66 172 PHE A N 1
ATOM 1394 C CA . PHE A 1 172 ? 0.394 13.432 16.794 1.00 48.66 172 PHE A CA 1
ATOM 1395 C C . PHE A 1 172 ? 0.734 14.909 16.989 1.00 48.66 172 PHE A C 1
ATOM 1397 O O . PHE A 1 172 ? 0.728 15.342 18.160 1.00 48.66 172 PHE A O 1
#

Sequence (172 aa):
MKKISDDIAHALDKCAEALSINELSRVTGVRIELLRRFITRKTRHVRGETWDRIYPVLRPYLASAEPPPEKPPIRIGRAYRRHPDLVEMFSDQKILLDAFDVLPDNGKKNLVDELLREAAESRPTAYTALSPVENQLMGRFLQLDAEGRKRLLERMLEMATAEVRERRKQLF

pLDDT: mean 82.57, std 12.79, range [43.06, 95.06]

Radius of gyration: 26.53 Å; chains: 1; bounding box: 48×31×70 Å